Protein AF-A0A3C1SC41-F1 (afdb_monomer_lite)

Secondary structure (DSSP, 8-state):
------------S-------------HHHHHHHHHHHHHHT--HHHHHHHHHHHHHS----TTGGGTT----S-TTHHHHHHHHHHHHHHHS--

Sequence (94 aa):
MSELNSSAFVLKGDKTMMHTLMLEVPENLYEPLSKSAQQTGLTIEELALKWLMSAVSPINDPLENFIGAFSSNVPDWSDQHDKYLSQNLMNDGK

Structure (mmCIF, N/CA/C/O backbone):
data_AF-A0A3C1SC41-F1
#
_entry.id   AF-A0A3C1SC41-F1
#
loop_
_atom_site.group_PDB
_atom_site.id
_atom_site.type_symbol
_atom_site.label_atom_id
_atom_site.label_alt_id
_atom_site.label_comp_id
_atom_site.label_asym_id
_atom_site.label_entity_id
_atom_site.label_seq_id
_atom_site.pdbx_PDB_ins_code
_atom_site.Cartn_x
_atom_site.Cartn_y
_atom_site.Cartn_z
_atom_site.occupancy
_atom_site.B_iso_or_equiv
_atom_site.auth_seq_id
_atom_site.auth_comp_id
_atom_site.auth_asym_id
_atom_site.auth_atom_id
_atom_site.pdbx_PDB_model_num
ATOM 1 N N . MET A 1 1 ? -31.141 23.993 24.306 1.00 37.16 1 MET A N 1
ATOM 2 C CA . MET A 1 1 ? -30.472 22.689 24.129 1.00 37.16 1 MET A CA 1
ATOM 3 C C . MET A 1 1 ? -30.162 22.558 22.649 1.00 37.16 1 MET A C 1
ATOM 5 O O . MET A 1 1 ? -31.086 22.357 21.878 1.00 37.16 1 MET A O 1
ATOM 9 N N . SER A 1 2 ? -29.020 23.105 22.224 1.00 38.31 2 SER A N 1
ATOM 10 C CA . SER A 1 2 ? -27.719 22.404 22.102 1.00 38.31 2 SER A CA 1
ATOM 11 C C . SER A 1 2 ? -27.736 21.523 20.848 1.00 38.31 2 SER A C 1
ATOM 13 O O . SER A 1 2 ? -28.432 20.518 20.843 1.00 38.31 2 SER A O 1
ATOM 15 N N . GLU A 1 3 ? -27.269 22.056 19.708 1.00 43.88 3 GLU A N 1
ATOM 16 C CA . GLU A 1 3 ? -25.883 21.921 19.181 1.00 43.88 3 GLU A CA 1
ATOM 17 C C . GLU A 1 3 ? -25.719 20.546 18.485 1.00 43.88 3 GLU A C 1
ATOM 19 O O . GLU A 1 3 ? -26.119 19.534 19.035 1.00 43.88 3 GLU A O 1
ATOM 24 N N . LEU A 1 4 ? -25.226 20.404 17.249 1.00 45.16 4 LEU A N 1
ATOM 25 C CA . LEU A 1 4 ? -23.948 20.886 16.724 1.00 45.16 4 LEU A CA 1
ATOM 26 C C . LEU A 1 4 ? -23.952 20.956 15.182 1.00 45.16 4 LEU A C 1
ATOM 28 O O . LEU A 1 4 ? -24.511 20.106 14.492 1.00 45.16 4 LEU A O 1
ATOM 32 N N . ASN A 1 5 ? -23.232 21.954 14.670 1.00 46.53 5 ASN A N 1
ATOM 33 C CA . ASN A 1 5 ? -22.715 22.047 13.307 1.00 46.53 5 ASN A CA 1
ATOM 34 C C . ASN A 1 5 ? -21.851 20.829 12.925 1.00 46.53 5 ASN A C 1
ATOM 36 O O . ASN A 1 5 ? -21.006 20.400 13.710 1.00 46.53 5 ASN A O 1
ATOM 40 N N . SER A 1 6 ? -21.920 20.398 11.664 1.00 39.72 6 SER A N 1
ATOM 41 C CA . SER A 1 6 ? -20.725 19.930 10.948 1.00 39.72 6 SER A CA 1
ATOM 42 C C . SER A 1 6 ? -20.886 20.062 9.437 1.00 39.72 6 SER A C 1
ATOM 44 O O . SER A 1 6 ? -21.471 19.225 8.761 1.00 39.72 6 SER A O 1
ATOM 46 N N . SER A 1 7 ? -20.382 21.198 8.959 1.00 41.72 7 SER A N 1
ATOM 47 C CA . SER A 1 7 ? -19.587 21.380 7.746 1.00 41.72 7 SER A CA 1
ATOM 48 C C . SER A 1 7 ? -19.863 20.433 6.577 1.00 41.72 7 SER A C 1
ATOM 50 O O . SER A 1 7 ? -19.261 19.372 6.439 1.00 41.72 7 SER A O 1
ATOM 52 N N . ALA A 1 8 ? -20.695 20.916 5.656 1.00 43.44 8 ALA A N 1
ATOM 53 C CA . ALA A 1 8 ? -20.699 20.473 4.273 1.00 43.44 8 ALA A CA 1
ATOM 54 C C . ALA A 1 8 ? -19.315 20.728 3.648 1.00 43.44 8 ALA A C 1
ATOM 56 O O . ALA A 1 8 ? -18.966 21.864 3.324 1.00 43.44 8 ALA A O 1
ATOM 57 N N . PHE A 1 9 ? -18.521 19.673 3.475 1.00 43.06 9 PHE A N 1
ATOM 58 C CA . PHE A 1 9 ? -17.305 19.721 2.671 1.00 43.06 9 PHE A CA 1
ATOM 59 C C . PHE A 1 9 ? -17.692 19.473 1.208 1.00 43.06 9 PHE A C 1
ATOM 61 O O . PHE A 1 9 ? -17.761 18.340 0.735 1.00 43.06 9 PHE A O 1
ATOM 68 N N . VAL A 1 10 ? -18.045 20.549 0.502 1.00 44.41 10 VAL A N 1
ATOM 69 C CA . VAL A 1 10 ? -18.308 20.508 -0.942 1.00 44.41 10 VAL A CA 1
ATOM 70 C C . VAL A 1 10 ? -16.967 20.437 -1.667 1.00 44.41 10 VAL A C 1
ATOM 72 O O . VAL A 1 10 ? -16.338 21.464 -1.918 1.00 44.41 10 VAL A O 1
ATOM 75 N N . LEU A 1 11 ? -16.536 19.230 -2.035 1.00 45.41 11 LEU A N 1
ATOM 76 C CA . LEU A 1 11 ? -15.503 19.058 -3.054 1.00 45.41 11 LEU A CA 1
ATOM 77 C C . LEU A 1 11 ? -16.157 19.004 -4.434 1.00 45.41 11 LEU A C 1
ATOM 79 O O . LEU A 1 11 ? -16.814 18.039 -4.820 1.00 45.41 11 LEU A O 1
ATOM 83 N N . LYS A 1 12 ? -15.987 20.097 -5.172 1.00 45.78 12 LYS A N 1
ATOM 84 C CA . LYS A 1 12 ? -16.308 20.213 -6.590 1.00 45.78 12 LYS A CA 1
ATOM 85 C C . LYS A 1 12 ? -15.153 19.615 -7.401 1.00 45.78 12 LYS A C 1
ATOM 87 O O . LYS A 1 12 ? -14.056 20.154 -7.334 1.00 45.78 12 LYS A O 1
ATOM 92 N N . GLY A 1 13 ? -15.428 18.585 -8.207 1.00 47.34 13 GLY A N 1
ATOM 93 C CA . GLY A 1 13 ? -14.554 18.176 -9.319 1.00 47.34 13 GLY A CA 1
ATOM 94 C C . GLY A 1 13 ? -13.939 16.781 -9.214 1.00 47.34 13 GLY A C 1
ATOM 95 O O . GLY A 1 13 ? -12.756 16.658 -8.951 1.00 47.34 13 GLY A O 1
ATOM 96 N N . ASP A 1 14 ? -14.785 15.769 -9.386 1.00 46.84 14 ASP A N 1
ATOM 97 C CA . ASP A 1 14 ? -14.608 14.519 -10.145 1.00 46.84 14 ASP A CA 1
ATOM 98 C C . ASP A 1 14 ? -15.502 13.483 -9.482 1.00 46.84 14 ASP A C 1
ATOM 100 O O . ASP A 1 14 ? -15.408 13.209 -8.288 1.00 46.84 14 ASP A O 1
ATOM 104 N N . LYS A 1 15 ? -16.457 12.949 -10.240 1.00 54.75 15 LYS A N 1
ATOM 105 C CA . LYS A 1 15 ? -17.366 11.919 -9.744 1.00 54.75 15 LYS A CA 1
ATOM 106 C C . LYS A 1 15 ? -16.551 10.624 -9.657 1.00 54.75 15 LYS A C 1
ATOM 108 O O . LYS A 1 15 ? -16.613 9.801 -10.565 1.00 54.75 15 LYS A O 1
ATOM 113 N N . THR A 1 16 ? -15.723 10.476 -8.624 1.00 61.28 16 THR A N 1
ATOM 114 C CA . THR A 1 16 ? -15.032 9.220 -8.337 1.00 61.28 16 THR A CA 1
ATOM 115 C C . THR A 1 16 ? -16.112 8.180 -8.089 1.00 61.28 16 THR A C 1
ATOM 117 O O . THR A 1 16 ? -16.867 8.238 -7.119 1.00 61.28 16 THR A O 1
ATOM 120 N N . MET A 1 17 ? -16.272 7.265 -9.043 1.00 77.44 17 MET A N 1
ATOM 121 C CA . MET A 1 17 ? -17.189 6.147 -8.881 1.00 77.44 17 MET A CA 1
ATOM 122 C C . MET A 1 17 ? -16.630 5.283 -7.752 1.00 77.44 17 MET A C 1
ATOM 124 O O . MET A 1 17 ? -15.624 4.593 -7.918 1.00 77.44 17 MET A O 1
ATOM 128 N N . MET A 1 18 ? -17.245 5.392 -6.579 1.00 83.19 18 MET A N 1
ATOM 129 C CA . MET A 1 18 ? -16.877 4.619 -5.400 1.00 83.19 18 MET A CA 1
ATOM 130 C C . MET A 1 18 ? -17.328 3.175 -5.610 1.00 83.19 18 MET A C 1
ATOM 132 O O . MET A 1 18 ? -18.478 2.927 -5.970 1.00 83.19 18 MET A O 1
ATOM 136 N N . HIS A 1 19 ? -16.420 2.232 -5.381 1.00 84.19 19 HIS A N 1
ATOM 137 C CA . HIS A 1 19 ? -16.705 0.805 -5.446 1.00 84.19 19 HIS A CA 1
ATOM 138 C C . HIS A 1 19 ? -16.455 0.196 -4.069 1.00 84.19 19 HIS A C 1
ATOM 140 O O . HIS A 1 19 ? -15.464 0.517 -3.414 1.00 84.19 19 HIS A O 1
ATOM 146 N N . THR A 1 20 ? -17.357 -0.677 -3.629 1.00 88.25 20 THR A N 1
ATOM 147 C CA . THR A 1 20 ? -17.202 -1.421 -2.378 1.00 88.25 20 THR A CA 1
ATOM 148 C C . THR A 1 20 ? -16.578 -2.773 -2.681 1.00 88.25 20 THR A C 1
ATOM 150 O O . THR A 1 20 ? -17.068 -3.507 -3.537 1.00 88.25 20 THR A O 1
ATOM 153 N N . LEU A 1 21 ? -15.510 -3.102 -1.960 1.00 87.75 21 LEU A N 1
ATOM 154 C CA . LEU A 1 21 ? -14.825 -4.384 -2.045 1.00 87.75 21 LEU A CA 1
ATOM 155 C C . LEU A 1 21 ? -14.955 -5.093 -0.695 1.00 87.75 21 LEU A C 1
ATOM 157 O O . LEU A 1 21 ? -14.605 -4.526 0.336 1.00 87.75 21 LEU A O 1
ATOM 161 N N . MET A 1 22 ? -15.471 -6.320 -0.704 1.00 92.06 22 MET A N 1
ATOM 162 C CA . MET A 1 22 ? -15.550 -7.179 0.477 1.00 92.06 22 MET A CA 1
ATOM 163 C C . MET A 1 22 ? -14.447 -8.232 0.370 1.00 92.06 22 MET A C 1
ATOM 165 O O . MET A 1 22 ? -14.385 -8.942 -0.633 1.00 92.06 22 MET A O 1
ATOM 169 N N . LEU A 1 23 ? -13.566 -8.307 1.370 1.00 87.94 23 LEU A N 1
ATOM 170 C CA . LEU A 1 23 ? -12.480 -9.285 1.417 1.00 87.94 23 LEU A CA 1
ATOM 171 C C . LEU A 1 23 ? -12.692 -10.253 2.574 1.00 87.94 23 LEU A C 1
ATOM 173 O O . LEU A 1 23 ? -12.845 -9.836 3.719 1.00 87.94 23 LEU A O 1
ATOM 177 N N . GLU A 1 24 ? -12.600 -11.543 2.275 1.00 92.19 24 GLU A N 1
ATOM 178 C CA . GLU A 1 24 ? -12.375 -12.568 3.287 1.00 92.19 24 GLU A CA 1
ATOM 179 C C . GLU A 1 24 ? -10.865 -12.689 3.505 1.00 92.19 24 GLU A C 1
ATOM 181 O O . GLU A 1 24 ? -10.131 -13.154 2.631 1.00 92.19 24 GLU A O 1
ATOM 186 N N . VAL A 1 25 ? -10.387 -12.203 4.651 1.00 88.31 25 VAL A N 1
ATOM 187 C CA . VAL A 1 25 ? -8.960 -12.198 4.986 1.00 88.31 25 VAL A CA 1
ATOM 188 C C . VAL A 1 25 ? -8.667 -13.362 5.936 1.00 88.31 25 VAL A C 1
ATOM 190 O O . VAL A 1 25 ? -9.264 -13.426 7.010 1.00 88.31 25 VAL A O 1
ATOM 193 N N . PRO A 1 26 ? -7.750 -14.277 5.580 1.00 93.00 26 PRO A N 1
ATOM 194 C CA . PRO A 1 26 ? -7.282 -15.321 6.484 1.00 93.00 26 PRO A CA 1
ATOM 195 C C . PRO A 1 26 ? -6.708 -14.750 7.790 1.00 93.00 26 PRO A C 1
ATOM 197 O O . PRO A 1 26 ? -5.993 -13.747 7.772 1.00 93.00 26 PRO A O 1
ATOM 200 N N . GLU A 1 27 ? -6.942 -15.428 8.916 1.00 89.94 27 GLU A N 1
ATOM 201 C CA . GLU A 1 27 ? -6.507 -14.974 10.251 1.00 89.94 27 GLU A CA 1
ATOM 202 C C . GLU A 1 27 ? -4.997 -14.686 10.325 1.00 89.94 27 GLU A C 1
ATOM 204 O O . GLU A 1 27 ? -4.554 -13.704 10.919 1.00 89.94 27 GLU A O 1
ATOM 209 N N . ASN A 1 28 ? -4.187 -15.501 9.640 1.00 91.56 28 ASN A N 1
ATOM 210 C CA . ASN A 1 28 ? -2.733 -15.338 9.596 1.00 91.56 28 ASN A CA 1
ATOM 211 C C . ASN A 1 28 ? -2.275 -14.044 8.899 1.00 91.56 28 ASN A C 1
ATOM 213 O O . ASN A 1 28 ? -1.114 -13.668 9.047 1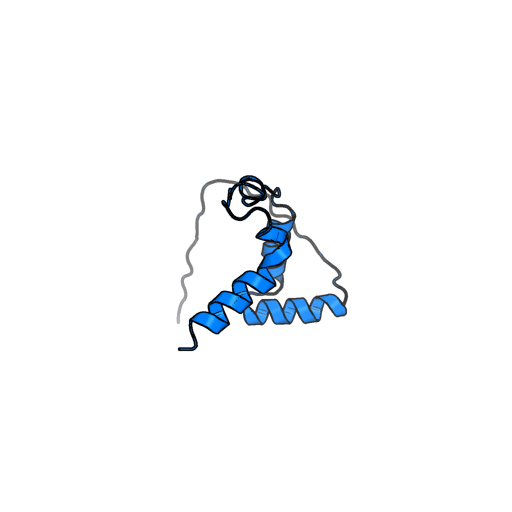.00 91.56 28 ASN A O 1
ATOM 217 N N . LEU A 1 29 ? -3.151 -13.386 8.134 1.00 87.94 29 LEU A N 1
ATOM 218 C CA . LEU A 1 29 ? -2.904 -12.084 7.512 1.00 87.94 29 LEU A CA 1
ATOM 219 C C . LEU A 1 29 ? -3.575 -10.943 8.280 1.00 87.94 29 LEU A C 1
ATOM 221 O O . LEU A 1 29 ? -3.031 -9.839 8.321 1.00 87.94 29 LEU A O 1
ATOM 225 N N . TYR A 1 30 ? -4.717 -11.211 8.915 1.00 91.06 30 TYR A N 1
ATOM 226 C CA . TYR A 1 30 ? -5.455 -10.216 9.688 1.00 91.06 30 TYR A CA 1
ATOM 227 C C . TYR A 1 3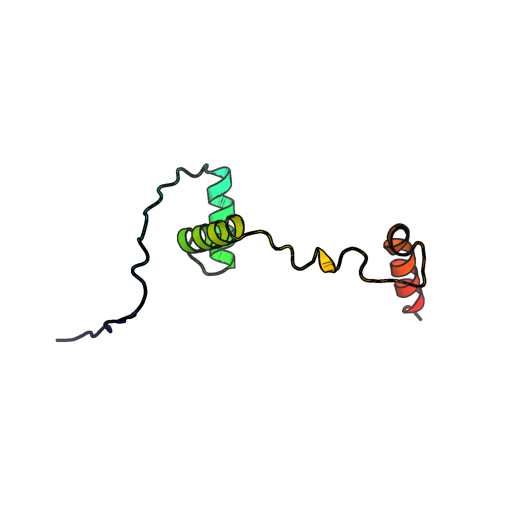0 ? -4.654 -9.704 10.895 1.00 91.06 30 TYR A C 1
ATOM 229 O O . TYR A 1 30 ? -4.529 -8.496 11.098 1.00 91.06 30 TYR A O 1
ATOM 237 N N . GLU A 1 31 ? -4.040 -10.611 11.657 1.00 91.50 31 GLU A N 1
ATOM 238 C CA . GLU A 1 31 ? -3.237 -10.275 12.840 1.00 91.50 31 GLU A CA 1
ATOM 239 C C . GLU A 1 31 ? -2.045 -9.343 12.527 1.00 91.50 31 GLU A C 1
ATOM 241 O O . GLU A 1 31 ? -1.913 -8.289 13.163 1.00 91.50 31 GLU A O 1
ATOM 246 N N . PRO A 1 32 ? -1.181 -9.653 11.536 1.00 91.75 32 PRO A N 1
ATOM 247 C CA . PRO A 1 32 ? -0.130 -8.733 11.103 1.00 91.75 32 PRO A CA 1
ATOM 248 C C . PRO A 1 32 ? -0.668 -7.385 10.612 1.00 91.75 32 PRO A C 1
ATOM 250 O O . PRO A 1 32 ? -0.109 -6.345 10.960 1.00 91.75 32 PRO A O 1
ATOM 253 N N . LEU A 1 33 ? -1.763 -7.390 9.844 1.00 89.62 33 LEU A N 1
ATOM 254 C CA . LEU A 1 33 ? -2.362 -6.174 9.292 1.00 89.62 33 LEU A CA 1
ATOM 255 C C . LEU A 1 33 ? -2.879 -5.245 10.402 1.00 89.62 33 LEU A C 1
ATOM 257 O O . LEU A 1 33 ? -2.603 -4.046 10.380 1.00 89.62 33 LEU A O 1
ATOM 261 N N . SER A 1 34 ? -3.553 -5.806 11.410 1.00 92.50 34 SER A N 1
ATOM 262 C CA . SER A 1 34 ? -4.023 -5.079 12.596 1.00 92.50 34 SER A CA 1
ATOM 263 C C . SER A 1 34 ? -2.868 -4.434 13.364 1.00 92.50 34 SER A C 1
ATOM 265 O O . SER A 1 34 ? -2.907 -3.243 13.683 1.00 92.50 34 SER A O 1
ATOM 267 N N . LYS A 1 35 ? -1.781 -5.181 13.587 1.00 93.44 35 LYS A N 1
ATOM 268 C CA . LYS A 1 35 ? -0.577 -4.655 14.248 1.00 93.44 35 LYS A CA 1
ATOM 269 C C . LYS A 1 35 ? 0.057 -3.505 13.466 1.00 93.44 35 LYS A C 1
ATOM 271 O O . LYS A 1 35 ? 0.402 -2.485 14.060 1.00 93.44 35 LYS A O 1
ATOM 276 N N . SER A 1 36 ? 0.178 -3.629 12.146 1.00 92.50 36 SER A N 1
ATOM 277 C CA . SER A 1 36 ? 0.695 -2.549 11.297 1.00 92.50 36 SER A CA 1
ATOM 278 C C . SER A 1 36 ? -0.215 -1.313 11.297 1.00 92.50 36 SER A C 1
ATOM 280 O O . SER A 1 36 ? 0.283 -0.184 11.303 1.00 92.50 36 SER A O 1
ATOM 282 N N . ALA A 1 37 ? -1.535 -1.500 11.344 1.00 93.62 37 ALA A N 1
ATOM 283 C CA . ALA A 1 37 ? -2.500 -0.404 11.438 1.00 93.62 37 ALA A CA 1
ATOM 284 C C . ALA A 1 37 ? -2.331 0.364 12.762 1.00 93.62 37 ALA A C 1
ATOM 286 O O . ALA A 1 37 ? -2.156 1.583 12.760 1.00 93.62 37 ALA A O 1
ATOM 287 N N . GLN A 1 38 ? -2.212 -0.357 13.883 1.00 92.56 38 GLN A N 1
ATOM 288 C CA . GLN A 1 38 ? -1.941 0.236 15.199 1.00 92.56 38 GLN A CA 1
ATOM 289 C C . GLN A 1 38 ? -0.627 1.026 15.239 1.00 92.56 38 GLN A C 1
ATOM 291 O O . GLN A 1 38 ? -0.589 2.131 15.775 1.00 92.56 38 GLN A O 1
ATOM 296 N N . GLN A 1 39 ? 0.446 0.490 14.651 1.00 92.50 39 GLN A N 1
ATOM 297 C CA . GLN A 1 39 ? 1.754 1.158 14.611 1.00 92.50 39 GLN A CA 1
ATOM 298 C C . GLN A 1 39 ? 1.748 2.448 13.784 1.00 92.50 39 GLN A C 1
ATOM 300 O O . GLN A 1 39 ? 2.531 3.357 14.051 1.00 92.50 39 GLN A O 1
ATOM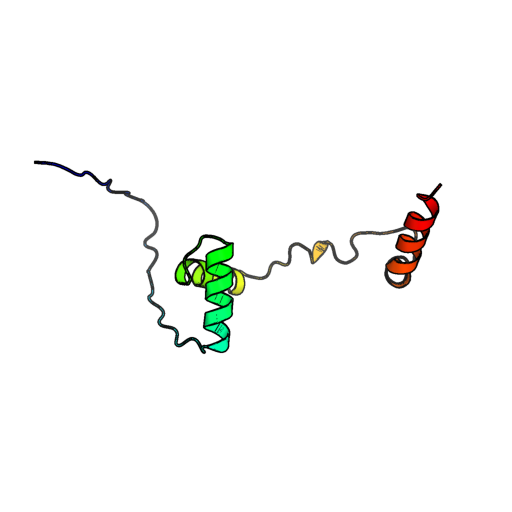 305 N N . THR A 1 40 ? 0.883 2.523 12.774 1.00 89.44 40 THR A N 1
ATOM 306 C CA . THR A 1 40 ? 0.778 3.677 11.872 1.00 89.44 40 THR A CA 1
ATOM 307 C C . THR A 1 40 ? -0.317 4.663 12.282 1.00 89.44 40 THR A C 1
ATOM 309 O O . THR A 1 40 ? -0.394 5.745 11.703 1.00 89.44 40 THR A O 1
ATOM 312 N N . GLY A 1 41 ? -1.128 4.319 13.291 1.00 93.25 41 GLY A N 1
ATOM 313 C CA . GLY A 1 41 ? -2.266 5.122 13.740 1.00 93.25 41 GLY A CA 1
ATOM 314 C C . GLY A 1 41 ? -3.431 5.155 12.745 1.00 93.25 41 GLY A C 1
ATOM 315 O O . GLY A 1 41 ? -4.244 6.072 12.812 1.00 93.25 41 GLY A O 1
ATOM 316 N N . LEU A 1 42 ? -3.490 4.193 11.821 1.00 93.38 42 LEU A N 1
ATOM 317 C CA . LEU A 1 42 ? -4.531 4.070 10.796 1.00 93.38 42 LEU A CA 1
ATOM 318 C C . LEU A 1 42 ? -5.528 2.972 11.171 1.00 93.38 42 LEU A C 1
ATOM 320 O O . LEU A 1 42 ? -5.201 2.073 11.954 1.00 93.38 42 LEU A O 1
ATOM 324 N N . THR A 1 43 ? -6.724 2.996 10.581 1.00 94.00 43 THR A N 1
ATOM 325 C CA . THR A 1 43 ? -7.593 1.811 10.614 1.00 94.00 43 THR A CA 1
ATOM 326 C C . THR A 1 43 ? -7.081 0.729 9.661 1.00 94.00 43 THR A C 1
ATOM 328 O O . THR A 1 43 ? -6.252 0.969 8.777 1.00 94.00 43 THR A O 1
ATOM 331 N N . ILE A 1 44 ? -7.578 -0.495 9.838 1.00 92.69 44 ILE A N 1
ATOM 332 C CA . ILE A 1 44 ? -7.225 -1.631 8.980 1.00 92.69 44 ILE A CA 1
ATOM 333 C C . ILE A 1 44 ? -7.655 -1.361 7.532 1.00 92.69 44 ILE A C 1
ATOM 335 O O . ILE A 1 44 ? -6.900 -1.649 6.605 1.00 92.69 44 ILE A O 1
ATOM 339 N N . GLU A 1 45 ? -8.831 -0.766 7.332 1.00 91.38 45 GLU A N 1
ATOM 340 C CA . GLU A 1 45 ? -9.374 -0.426 6.015 1.00 91.38 45 GLU A CA 1
ATOM 341 C C . GLU A 1 45 ? -8.540 0.655 5.322 1.00 91.38 45 GLU A C 1
ATOM 343 O O . GLU A 1 45 ? -8.235 0.533 4.136 1.00 91.38 45 GLU A O 1
ATOM 348 N N . GLU A 1 46 ? -8.130 1.689 6.059 1.00 91.38 46 GLU A N 1
ATOM 349 C CA . GLU A 1 46 ? -7.277 2.760 5.537 1.00 91.38 46 GLU A CA 1
ATOM 350 C C . GLU A 1 46 ? -5.901 2.231 5.129 1.00 91.38 46 GLU A C 1
ATOM 352 O O . GLU A 1 46 ? -5.393 2.562 4.052 1.00 91.38 46 GLU A O 1
ATOM 357 N N . LEU A 1 47 ? 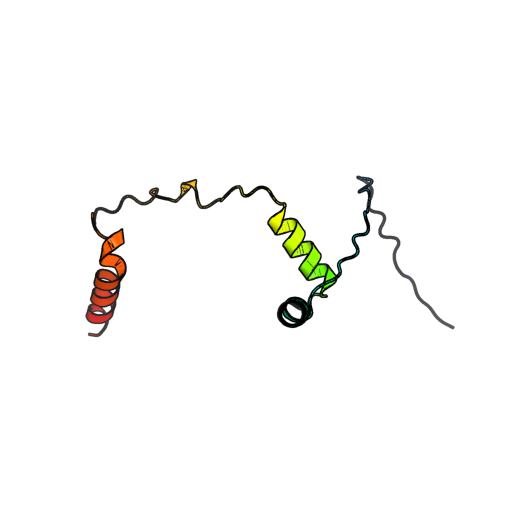-5.306 1.373 5.963 1.00 93.31 47 LEU A N 1
ATOM 358 C CA . LEU A 1 47 ? -4.027 0.743 5.660 1.00 93.31 47 LEU A CA 1
ATOM 359 C C . LEU A 1 47 ? -4.140 -0.200 4.455 1.00 93.31 47 LEU A C 1
ATOM 361 O O . LEU A 1 47 ? -3.294 -0.148 3.560 1.00 93.31 47 LEU A O 1
ATOM 365 N N . ALA A 1 48 ? -5.193 -1.018 4.399 1.00 91.00 48 ALA A N 1
ATOM 366 C CA . ALA A 1 48 ? -5.448 -1.928 3.288 1.00 91.00 48 ALA A CA 1
ATOM 367 C C . ALA A 1 48 ? -5.646 -1.168 1.972 1.00 91.00 48 ALA A C 1
ATOM 369 O O . ALA A 1 48 ? -5.049 -1.533 0.959 1.00 91.00 48 ALA A O 1
ATOM 370 N N . LEU A 1 49 ? -6.418 -0.077 1.985 1.00 90.69 49 LEU A N 1
ATOM 371 C CA . LEU A 1 49 ? -6.606 0.773 0.813 1.00 90.69 49 LEU A CA 1
ATOM 372 C C . LEU A 1 49 ? -5.285 1.412 0.375 1.00 90.69 49 LEU A C 1
ATOM 374 O O . LEU A 1 49 ? -4.958 1.386 -0.809 1.00 90.69 49 LEU A O 1
ATOM 378 N N . LYS A 1 50 ? -4.488 1.926 1.319 1.00 89.81 50 LYS A N 1
ATOM 379 C CA . LYS A 1 50 ? -3.165 2.504 1.040 1.00 89.81 50 LYS A CA 1
ATOM 380 C C . LYS A 1 50 ? -2.215 1.490 0.400 1.00 89.81 50 LYS A C 1
ATOM 382 O O . LYS A 1 50 ? -1.526 1.818 -0.565 1.00 89.81 50 LYS A O 1
ATOM 387 N N . TRP A 1 51 ? -2.166 0.268 0.921 1.00 90.69 51 TRP A N 1
ATOM 388 C CA . TRP A 1 51 ? -1.341 -0.798 0.350 1.00 90.69 51 TRP A CA 1
ATOM 389 C C . TRP A 1 51 ? -1.850 -1.246 -1.013 1.00 90.69 51 TRP A C 1
ATOM 391 O O . TRP A 1 51 ? -1.044 -1.403 -1.926 1.00 90.69 51 TRP A O 1
ATOM 401 N N . LEU A 1 52 ? -3.168 -1.376 -1.182 1.00 88.62 52 LEU A N 1
ATOM 402 C CA . LEU A 1 52 ? -3.769 -1.694 -2.472 1.00 88.62 52 LEU A CA 1
ATOM 403 C C . LEU A 1 52 ? -3.399 -0.630 -3.508 1.00 88.62 52 LEU A C 1
ATOM 405 O O . LEU A 1 52 ? -2.885 -0.980 -4.564 1.00 88.62 52 LEU A O 1
ATOM 409 N N . MET A 1 53 ? -3.555 0.657 -3.177 1.00 86.12 53 MET A N 1
ATOM 410 C CA . MET A 1 53 ? -3.139 1.776 -4.028 1.00 86.12 53 MET A CA 1
ATOM 411 C C . MET A 1 53 ? -1.654 1.703 -4.390 1.00 86.12 53 MET A C 1
ATOM 413 O O . MET A 1 53 ? -1.303 1.921 -5.544 1.00 86.12 53 MET A O 1
ATOM 417 N N . SER A 1 54 ? -0.785 1.361 -3.435 1.00 84.12 54 SER A N 1
ATOM 418 C CA . SER A 1 54 ? 0.647 1.192 -3.697 1.00 84.12 54 SER A CA 1
ATOM 419 C C . SER A 1 54 ? 0.948 -0.001 -4.606 1.00 84.12 54 SER A C 1
ATOM 421 O O . SER A 1 54 ? 1.887 0.073 -5.389 1.00 84.12 54 SER A O 1
ATOM 423 N N . ALA A 1 55 ? 0.184 -1.088 -4.497 1.00 83.12 55 ALA A N 1
ATOM 424 C CA . ALA A 1 55 ? 0.387 -2.307 -5.275 1.00 83.12 55 ALA A CA 1
ATOM 425 C C . ALA A 1 55 ? -0.123 -2.182 -6.719 1.00 83.12 55 ALA A C 1
ATOM 427 O O . ALA A 1 55 ? 0.465 -2.770 -7.623 1.00 83.12 55 ALA A O 1
ATOM 428 N N . VAL A 1 56 ? -1.209 -1.431 -6.943 1.00 82.00 56 VAL A N 1
ATOM 429 C CA . VAL A 1 56 ? -1.720 -1.146 -8.298 1.00 82.00 56 VAL A CA 1
ATOM 430 C C . VAL A 1 56 ? -1.104 0.095 -8.935 1.00 82.00 56 VAL A C 1
ATOM 432 O O . VAL A 1 56 ? -1.258 0.288 -10.142 1.00 82.00 56 VAL A O 1
ATOM 435 N N . SER A 1 57 ? -0.412 0.940 -8.166 1.00 75.94 57 SER A N 1
ATOM 436 C CA . SER A 1 57 ? 0.352 2.035 -8.751 1.00 75.94 57 SER A CA 1
ATOM 437 C C . SER A 1 57 ? 1.402 1.439 -9.690 1.00 75.94 57 SER A C 1
ATOM 439 O O . SER A 1 57 ? 2.111 0.517 -9.282 1.00 75.94 57 SER A O 1
ATOM 441 N N . PRO A 1 58 ? 1.519 1.928 -10.938 1.00 68.94 58 PRO A N 1
ATOM 442 C CA . PRO A 1 58 ? 2.548 1.452 -11.845 1.00 68.94 58 PRO A CA 1
ATOM 443 C C . PRO A 1 58 ? 3.902 1.572 -11.149 1.00 68.94 58 PRO A C 1
ATOM 445 O O . PRO A 1 58 ? 4.245 2.636 -10.623 1.00 68.94 58 PRO A O 1
ATOM 448 N N . ILE A 1 59 ? 4.634 0.458 -11.120 1.00 62.97 59 ILE A N 1
ATOM 449 C CA . ILE A 1 59 ? 6.008 0.390 -10.634 1.00 62.97 59 ILE A CA 1
ATOM 450 C C . ILE A 1 59 ? 6.854 1.149 -11.659 1.00 62.97 59 ILE A C 1
ATOM 452 O O . ILE A 1 59 ? 7.468 0.564 -12.541 1.00 62.97 59 ILE A O 1
ATOM 456 N N . ASN A 1 60 ? 6.829 2.477 -11.597 1.00 59.81 60 ASN A N 1
ATOM 457 C CA . ASN A 1 60 ? 7.979 3.251 -12.018 1.00 59.81 60 ASN A CA 1
ATOM 458 C C . ASN A 1 60 ? 8.958 3.086 -10.871 1.00 59.81 60 ASN A C 1
ATOM 460 O O . ASN A 1 60 ? 8.806 3.780 -9.869 1.00 59.81 60 ASN A O 1
ATOM 464 N N . ASP A 1 61 ? 9.881 2.132 -10.971 1.00 64.25 61 ASP A N 1
ATOM 465 C CA . ASP A 1 61 ? 10.959 2.023 -10.001 1.00 64.25 61 ASP A CA 1
ATOM 466 C C . ASP A 1 61 ? 11.837 3.277 -10.161 1.00 64.25 61 ASP A C 1
ATOM 468 O O . ASP A 1 61 ? 12.572 3.410 -11.144 1.00 64.25 61 ASP A O 1
ATOM 472 N N . PRO A 1 62 ? 11.752 4.254 -9.236 1.00 64.75 62 PRO A N 1
ATOM 473 C CA . PRO A 1 62 ? 12.536 5.473 -9.360 1.00 64.75 62 PRO A CA 1
ATOM 474 C C . PRO A 1 62 ? 14.035 5.181 -9.214 1.00 64.75 62 PRO A C 1
ATOM 476 O O . PRO A 1 62 ? 14.841 6.033 -9.584 1.00 64.75 62 PRO A O 1
ATOM 479 N N . LEU A 1 63 ? 14.405 4.005 -8.689 1.00 66.62 63 LEU A N 1
ATOM 480 C CA . LEU A 1 63 ? 15.774 3.537 -8.506 1.00 66.62 63 LEU A CA 1
ATOM 481 C C . LEU A 1 63 ? 16.315 2.769 -9.716 1.00 66.62 63 LEU A C 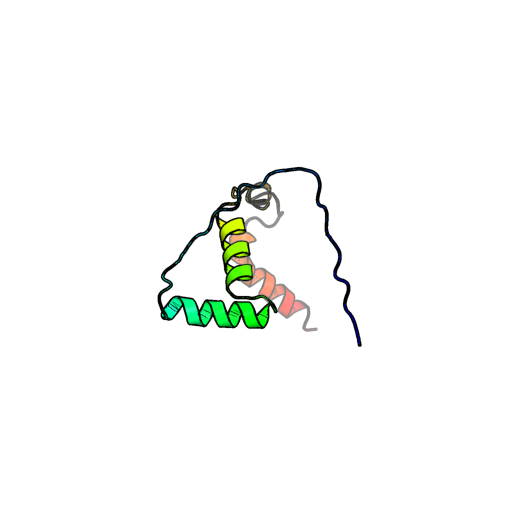1
ATOM 483 O O . LEU A 1 63 ? 17.525 2.564 -9.786 1.00 66.62 63 LEU A O 1
ATOM 487 N N . GLU A 1 64 ? 15.482 2.424 -10.699 1.00 67.56 64 GLU A N 1
ATOM 488 C CA . GLU A 1 64 ? 15.911 1.713 -11.912 1.00 67.56 64 GLU A CA 1
ATOM 489 C C . GLU A 1 64 ? 16.988 2.502 -12.671 1.00 67.56 64 GLU A C 1
ATOM 491 O O . GLU A 1 64 ? 18.013 1.953 -13.067 1.00 67.56 64 GLU A O 1
ATOM 496 N N . ASN A 1 65 ? 16.836 3.829 -12.745 1.00 67.81 65 ASN A N 1
ATOM 497 C CA . ASN A 1 65 ? 17.835 4.728 -13.336 1.00 67.81 65 ASN A CA 1
ATOM 498 C C . ASN A 1 65 ? 19.118 4.875 -12.499 1.00 67.81 65 ASN A C 1
ATOM 500 O O . ASN A 1 65 ? 20.092 5.455 -12.976 1.00 67.81 65 ASN A O 1
ATOM 504 N N . PHE A 1 66 ? 19.121 4.408 -11.248 1.00 70.44 66 PHE A N 1
ATOM 505 C CA . PHE A 1 66 ? 20.270 4.479 -10.343 1.00 70.44 66 PHE A CA 1
ATOM 506 C C . PHE A 1 66 ? 21.069 3.171 -10.301 1.00 70.44 66 PHE A C 1
ATOM 508 O O . PHE A 1 66 ? 22.215 3.178 -9.837 1.00 70.44 66 PHE A O 1
ATOM 515 N N . ILE A 1 67 ? 20.523 2.065 -10.825 1.00 66.69 67 ILE A N 1
ATOM 516 C CA . ILE A 1 67 ? 21.264 0.810 -10.986 1.00 66.69 67 ILE A CA 1
ATOM 517 C C . ILE A 1 67 ? 22.412 1.049 -11.976 1.00 66.69 67 ILE A C 1
ATOM 519 O O . ILE A 1 67 ? 22.203 1.301 -13.158 1.00 66.69 67 ILE A O 1
ATOM 523 N N . GLY A 1 68 ? 23.650 1.006 -11.478 1.00 68.12 68 GLY A N 1
ATOM 524 C CA . GLY A 1 68 ? 24.854 1.257 -12.279 1.00 68.12 68 GLY A CA 1
ATOM 525 C C . GLY A 1 68 ? 25.172 2.735 -12.549 1.00 68.12 68 GLY A C 1
ATOM 526 O O . GLY A 1 68 ? 26.163 3.018 -13.216 1.00 68.12 68 GLY A O 1
ATOM 527 N N . ALA A 1 69 ? 24.398 3.686 -12.010 1.00 74.38 69 ALA A N 1
ATOM 528 C CA . ALA A 1 69 ? 24.656 5.121 -12.195 1.00 74.38 69 ALA A CA 1
ATOM 529 C C . ALA A 1 69 ? 25.904 5.625 -11.445 1.00 74.38 69 ALA A C 1
ATOM 531 O O . ALA A 1 69 ? 26.452 6.677 -11.770 1.00 74.38 69 ALA A O 1
ATOM 532 N N . PHE A 1 70 ? 26.367 4.878 -10.441 1.00 71.12 70 PHE A N 1
ATOM 533 C CA . PHE A 1 70 ? 27.561 5.211 -9.673 1.00 71.12 70 PHE A CA 1
ATOM 534 C C . PHE A 1 70 ? 28.789 4.527 -10.271 1.00 71.12 70 PHE A C 1
ATOM 536 O O . PHE A 1 70 ? 29.079 3.366 -9.991 1.00 71.12 70 PHE A O 1
ATOM 543 N N . SER A 1 71 ? 29.547 5.270 -11.072 1.00 70.75 71 SER A N 1
ATOM 544 C CA . SER A 1 71 ? 30.888 4.869 -11.491 1.00 70.75 71 SER A CA 1
ATOM 545 C C . SER A 1 71 ? 31.882 5.155 -10.362 1.00 70.75 71 SER A C 1
ATOM 547 O O . SER A 1 71 ? 32.250 6.308 -10.127 1.00 70.75 71 SER A O 1
ATOM 549 N N . SER A 1 72 ? 32.305 4.110 -9.653 1.00 70.62 72 SER A N 1
ATOM 550 C CA . SER A 1 72 ? 33.407 4.181 -8.692 1.00 70.62 72 SER A CA 1
ATOM 551 C C . SER A 1 72 ? 34.726 3.838 -9.381 1.00 70.62 72 SER A C 1
ATOM 553 O O . SER A 1 72 ? 34.782 2.949 -10.226 1.00 70.62 72 SER A O 1
ATOM 555 N N . ASN A 1 73 ? 35.814 4.496 -8.976 1.00 74.50 73 ASN A N 1
ATOM 556 C CA . ASN A 1 73 ? 37.173 4.124 -9.388 1.00 74.50 73 ASN A CA 1
ATOM 557 C C . ASN A 1 73 ? 37.682 2.857 -8.665 1.00 74.50 73 ASN A C 1
ATOM 559 O O . ASN A 1 73 ? 38.845 2.488 -8.821 1.00 74.50 73 ASN A O 1
ATOM 563 N N . VAL A 1 74 ? 36.824 2.229 -7.851 1.00 77.12 74 VAL A N 1
ATOM 564 C CA . VAL A 1 74 ? 37.050 0.968 -7.141 1.00 77.12 74 VAL A CA 1
ATOM 565 C C . VAL A 1 74 ? 36.267 -0.129 -7.879 1.00 77.12 74 VAL A C 1
ATOM 567 O O . VAL A 1 74 ? 35.049 -0.220 -7.702 1.00 77.12 74 VAL A O 1
ATOM 570 N N . PRO A 1 75 ? 36.931 -0.924 -8.742 1.00 69.62 75 PRO A N 1
ATOM 571 C CA . PRO A 1 75 ? 36.271 -1.829 -9.691 1.00 69.62 75 PRO A CA 1
ATOM 572 C C . PRO A 1 75 ? 35.464 -2.961 -9.043 1.00 69.62 75 PRO A C 1
ATOM 574 O O . PRO A 1 75 ? 34.560 -3.499 -9.670 1.00 69.62 75 PRO A O 1
ATOM 577 N N . ASP A 1 76 ? 35.792 -3.319 -7.803 1.00 80.62 76 ASP A N 1
ATOM 578 C CA . ASP A 1 76 ? 35.255 -4.445 -7.034 1.00 80.62 76 ASP A CA 1
ATOM 579 C C . ASP A 1 76 ? 34.515 -3.996 -5.766 1.00 80.62 76 ASP A C 1
ATOM 581 O O . ASP A 1 76 ? 34.197 -4.816 -4.906 1.00 80.62 76 ASP A O 1
ATOM 585 N N . TRP A 1 77 ? 34.205 -2.698 -5.647 1.00 76.75 77 TRP A N 1
ATOM 586 C CA . TRP A 1 77 ? 33.426 -2.158 -4.528 1.00 76.75 77 TRP A CA 1
ATOM 587 C C . TRP A 1 77 ? 32.129 -2.941 -4.339 1.00 76.75 77 TRP A C 1
ATOM 589 O O . TRP A 1 77 ? 31.822 -3.308 -3.214 1.00 76.75 77 TRP A O 1
ATOM 599 N N . SER A 1 78 ? 31.450 -3.305 -5.438 1.00 77.88 78 SER A N 1
ATOM 600 C CA . SER A 1 78 ? 30.203 -4.064 -5.361 1.00 77.88 78 SER A CA 1
ATOM 601 C C . SER A 1 78 ? 30.324 -5.446 -4.714 1.00 77.88 78 SER A C 1
ATOM 603 O O . SER A 1 78 ? 29.376 -5.920 -4.093 1.00 77.88 78 SER A O 1
ATOM 605 N N . ASP A 1 79 ? 31.477 -6.088 -4.869 1.00 82.06 79 ASP A N 1
ATOM 606 C CA . ASP A 1 79 ? 31.713 -7.462 -4.421 1.00 82.06 79 ASP A CA 1
ATOM 607 C C . ASP A 1 79 ? 32.462 -7.505 -3.082 1.00 82.06 79 ASP A C 1
ATOM 609 O O . ASP A 1 79 ? 32.390 -8.490 -2.348 1.00 82.06 79 ASP A O 1
ATOM 613 N N . GLN A 1 80 ? 33.191 -6.436 -2.747 1.00 85.38 80 GLN A N 1
ATOM 614 C CA . GLN A 1 80 ? 34.016 -6.330 -1.542 1.00 85.38 80 GLN A CA 1
ATOM 615 C C . GLN A 1 80 ? 33.527 -5.254 -0.562 1.00 85.38 80 GLN A C 1
ATOM 617 O O . GLN A 1 80 ? 34.292 -4.845 0.317 1.00 85.38 80 GLN A O 1
ATOM 622 N N . HIS A 1 81 ? 32.266 -4.811 -0.664 1.00 83.50 81 HIS A N 1
ATOM 623 C CA . HIS A 1 81 ? 31.684 -3.786 0.219 1.00 83.50 81 HIS A CA 1
ATOM 624 C C . HIS A 1 81 ? 31.944 -4.060 1.703 1.00 83.50 81 HIS A C 1
ATOM 626 O O . HIS A 1 81 ? 32.394 -3.167 2.415 1.00 83.50 81 HIS A O 1
ATOM 632 N N . ASP A 1 82 ? 31.744 -5.300 2.161 1.00 81.00 82 ASP A N 1
ATOM 633 C CA . ASP A 1 82 ? 31.949 -5.685 3.565 1.00 81.00 82 ASP A CA 1
ATOM 634 C C . ASP A 1 82 ? 33.395 -5.464 4.022 1.00 81.00 82 ASP A C 1
ATOM 636 O O . ASP A 1 82 ? 33.652 -5.006 5.138 1.00 81.00 82 ASP A O 1
ATOM 640 N N . LYS A 1 83 ? 34.362 -5.751 3.145 1.00 83.19 83 LYS A N 1
ATOM 641 C CA . LYS A 1 83 ? 35.791 -5.575 3.417 1.00 83.19 83 LYS A CA 1
ATOM 642 C C . LYS A 1 83 ? 36.156 -4.094 3.478 1.00 83.19 83 LYS A C 1
ATOM 644 O O . LYS A 1 83 ? 36.860 -3.695 4.404 1.00 83.19 83 LYS A O 1
ATOM 649 N N . TYR A 1 84 ? 35.669 -3.281 2.542 1.00 79.31 84 TYR A N 1
ATOM 650 C CA . TYR A 1 84 ? 35.915 -1.836 2.551 1.00 79.31 84 TYR A CA 1
ATOM 651 C C . TYR A 1 84 ? 35.253 -1.141 3.741 1.00 79.31 84 TYR A C 1
ATOM 653 O O . TYR A 1 84 ? 35.858 -0.264 4.362 1.00 79.31 84 TYR A O 1
ATOM 661 N N . LEU A 1 85 ? 34.039 -1.553 4.102 1.00 79.31 85 LEU A N 1
ATOM 662 C CA . LEU A 1 85 ? 33.338 -1.012 5.260 1.00 79.31 85 LEU A CA 1
ATOM 663 C C . LEU A 1 85 ? 34.061 -1.386 6.562 1.00 79.31 85 LEU A C 1
ATOM 665 O O . LEU A 1 85 ? 34.314 -0.523 7.402 1.00 79.31 85 LEU A O 1
ATOM 669 N N . SER A 1 86 ? 34.493 -2.644 6.683 1.00 80.12 86 SER A N 1
ATOM 670 C CA . SER A 1 86 ? 35.267 -3.123 7.835 1.00 80.12 86 SER A CA 1
ATOM 671 C C . SER A 1 86 ? 36.614 -2.407 7.982 1.00 80.12 86 SER A C 1
ATOM 673 O O . SER A 1 86 ? 37.013 -2.072 9.095 1.00 80.12 86 SER A O 1
ATOM 675 N N . GLN A 1 87 ? 37.312 -2.128 6.876 1.00 79.50 87 GLN A N 1
ATOM 676 C CA . GLN A 1 87 ? 38.585 -1.396 6.893 1.00 79.50 87 GLN A CA 1
ATOM 677 C C . GLN A 1 87 ? 38.428 0.050 7.379 1.00 79.50 87 GLN A C 1
ATOM 679 O O . GLN A 1 87 ? 39.271 0.522 8.138 1.00 79.50 87 GLN A O 1
ATOM 684 N N . ASN A 1 88 ? 37.354 0.743 6.988 1.00 70.69 88 ASN A N 1
ATOM 685 C CA . ASN A 1 88 ? 37.092 2.104 7.468 1.00 70.69 88 ASN A CA 1
ATOM 686 C C . ASN A 1 88 ? 36.784 2.124 8.973 1.00 70.69 88 ASN A C 1
ATOM 688 O O . ASN A 1 88 ? 37.362 2.923 9.702 1.00 70.69 88 ASN A O 1
ATOM 692 N N . LEU A 1 89 ? 35.988 1.171 9.465 1.00 74.06 89 LEU A N 1
ATOM 693 C CA . LEU A 1 89 ? 35.679 1.050 10.896 1.00 74.06 89 LEU A CA 1
ATOM 694 C C . LEU A 1 89 ? 36.909 0.708 11.754 1.00 74.06 89 LEU A C 1
ATOM 696 O O . LEU A 1 89 ? 36.992 1.114 12.910 1.00 74.06 89 LEU A O 1
ATOM 700 N N . MET A 1 90 ? 37.877 -0.022 11.196 1.00 70.50 90 MET A N 1
ATOM 701 C CA . MET A 1 90 ? 39.151 -0.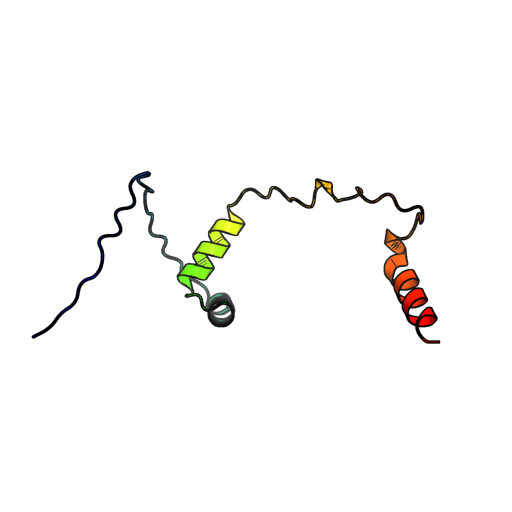304 11.865 1.00 70.50 90 MET A CA 1
ATOM 702 C C . MET A 1 90 ? 40.115 0.892 11.846 1.00 70.50 90 MET A C 1
ATOM 704 O O . MET A 1 90 ? 40.945 1.014 12.746 1.00 70.50 90 MET A O 1
ATOM 708 N N . ASN A 1 91 ? 40.012 1.771 10.847 1.00 59.22 91 ASN A N 1
ATOM 709 C CA . ASN A 1 91 ? 40.871 2.948 10.712 1.00 59.22 91 ASN A CA 1
ATOM 710 C C . ASN A 1 91 ? 40.391 4.148 11.547 1.00 59.22 91 ASN A C 1
ATOM 712 O O . ASN A 1 91 ? 41.232 4.929 11.989 1.00 59.22 91 ASN A O 1
ATOM 716 N N . ASP A 1 92 ? 39.086 4.254 11.820 1.00 59.44 92 ASP A N 1
ATOM 717 C CA . ASP A 1 92 ? 38.494 5.286 12.694 1.00 59.44 92 ASP A CA 1
ATOM 718 C C . ASP A 1 92 ? 38.639 4.972 14.200 1.00 59.44 92 ASP A C 1
ATOM 720 O O . ASP A 1 92 ? 38.294 5.785 15.054 1.00 59.44 92 ASP A O 1
ATOM 724 N N . GLY A 1 93 ? 39.174 3.796 14.543 1.00 57.25 93 GLY A N 1
ATOM 725 C CA . GLY A 1 93 ? 39.447 3.354 15.915 1.00 57.25 93 GLY A CA 1
ATOM 726 C C . GLY A 1 93 ? 40.825 3.749 16.462 1.00 57.25 93 GLY A C 1
ATOM 727 O O . GLY A 1 93 ? 41.397 2.974 17.233 1.00 57.25 93 GLY A O 1
ATOM 728 N N . LYS A 1 94 ? 41.381 4.897 16.050 1.00 48.22 94 LYS A N 1
ATOM 729 C CA . LYS A 1 94 ? 42.597 5.483 16.645 1.00 48.22 94 LYS A CA 1
ATOM 730 C C . LYS A 1 94 ? 42.287 6.646 17.574 1.00 48.22 94 LYS A C 1
ATOM 732 O O . LYS A 1 94 ? 41.550 7.557 17.148 1.00 48.22 94 LYS A O 1
#

Foldseek 3Di:
DDDDDDDDPDDPDDPPPDDDDDDDDDPVRVVVLCVVCVVVVHDSVVSVVVVVCVVPPPPPPVCPVVVVVDDDPPPCCVPCVVVVVVVVVVVVPD

Radius of gyration: 24.85 Å; chains: 1; bounding box: 73×38×38 Å

pLDDT: mean 74.84, std 16.93, range [37.16, 94.0]